Protein AF-A0A430RE82-F1 (afdb_monomer)

Solvent-accessible surface area (backbone atoms only — not comparable to full-atom values): 4189 Å² total; per-residue (Å²): 120,65,65,66,53,44,51,50,53,49,43,66,67,38,45,84,66,23,55,62,41,84,74,50,79,37,98,54,85,64,49,72,44,83,52,98,92,40,79,44,65,18,80,41,79,45,82,46,98,65,25,39,40,28,25,37,78,42,80,93,82,17,38,25,44,30,34,40,24,78,62,128

Sequence (72 aa):
MEFARVLKQAEERLRFLGEPHYSGLSDRPWPMVPWEGRMVRLAREMRVDGWSVWYEVLGREGVVLYALEARV

Nearest PDB structures (foldseek):
  2cjz-assembly1_A  TM=4.214E-01  e=2.240E-01  Homo sapiens
  5gm4-assembly3_C  TM=3.926E-01  e=2.653E+00  Aspergillus aculeatus
  2x9z-assembly1_A  TM=5.212E-01  e=7.726E+00  Streptococcus pneumoniae TIGR4
  2x9y-assembly1_A  TM=5.085E-01  e=7.726E+00  Streptococcus pneumoniae TIGR4

Mean predicted aligned error: 3.1 Å

pLDDT: 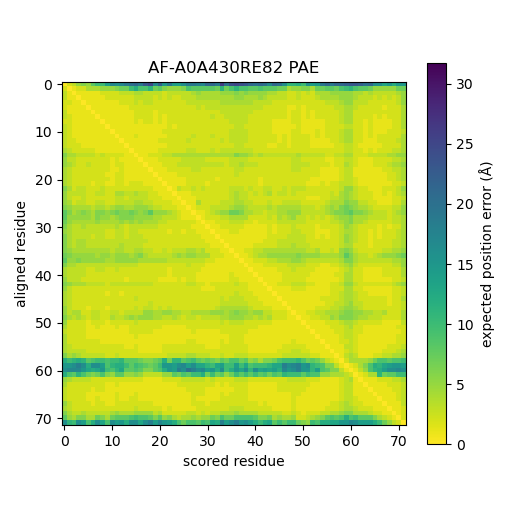mean 93.59, std 6.79, range [67.44, 98.31]

Secondary structure (DSSP, 8-state):
-HHHHHHHHHHHHHTTTS-EEEEEEESSSS-EEEETTEEEE--EEEEETTEEEEEEEETTTTEEEEEEEE--

Organism: Thermus scotoductus (NCBI:txid37636)

Structure (mmCIF, N/CA/C/O backbone):
data_AF-A0A430RE82-F1
#
_entry.id   AF-A0A430RE82-F1
#
loop_
_atom_site.group_PDB
_atom_site.id
_atom_site.type_symbol
_atom_site.label_atom_id
_atom_site.label_alt_id
_atom_site.label_comp_id
_atom_site.label_asym_id
_atom_site.label_entity_id
_atom_site.label_seq_id
_atom_site.pdbx_PDB_ins_code
_atom_site.Cartn_x
_atom_site.Cartn_y
_atom_site.Cartn_z
_atom_site.occupancy
_atom_site.B_iso_or_equiv
_atom_site.auth_seq_id
_atom_site.auth_com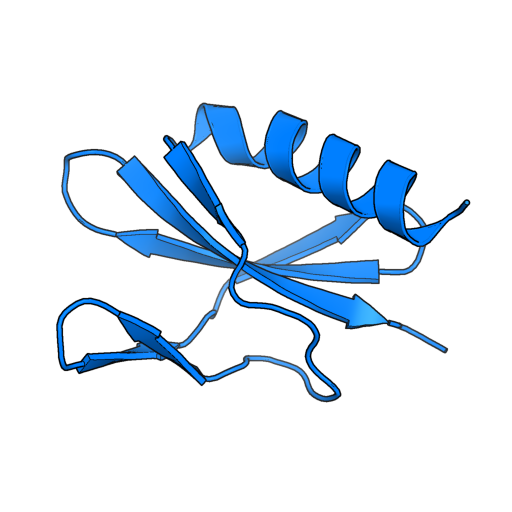p_id
_atom_site.auth_asym_id
_atom_site.auth_atom_id
_atom_site.pdbx_PDB_model_num
ATOM 1 N N . MET A 1 1 ? 10.790 7.307 -14.235 1.00 67.44 1 MET A N 1
ATOM 2 C CA . MET A 1 1 ? 9.445 7.656 -14.755 1.00 67.44 1 MET A CA 1
ATOM 3 C C . MET A 1 1 ? 8.425 6.537 -14.546 1.00 67.44 1 MET A C 1
ATOM 5 O O . MET A 1 1 ? 7.267 6.853 -14.321 1.00 67.44 1 MET A O 1
ATOM 9 N N . GLU A 1 2 ? 8.828 5.262 -14.547 1.00 85.94 2 GLU A N 1
ATOM 10 C CA . GLU A 1 2 ? 7.928 4.114 -14.338 1.00 85.94 2 GLU A CA 1
ATOM 11 C C . GLU A 1 2 ? 7.320 4.041 -12.925 1.00 85.94 2 GLU A C 1
ATOM 13 O O . GLU A 1 2 ? 6.103 3.975 -12.788 1.00 85.94 2 GLU A O 1
ATOM 18 N N . PHE A 1 3 ? 8.138 4.182 -11.875 1.00 88.19 3 PHE A N 1
ATOM 19 C CA . PHE A 1 3 ? 7.679 4.117 -10.479 1.00 88.19 3 PHE A CA 1
ATOM 20 C C . PHE A 1 3 ? 6.528 5.088 -10.157 1.00 88.19 3 PHE A C 1
ATOM 22 O O . PHE A 1 3 ? 5.508 4.678 -9.618 1.00 88.19 3 PHE A O 1
ATOM 29 N N . ALA A 1 4 ? 6.647 6.365 -10.535 1.00 92.19 4 ALA A N 1
ATOM 30 C CA . ALA A 1 4 ? 5.606 7.365 -10.268 1.00 92.19 4 ALA A CA 1
ATOM 31 C C . ALA A 1 4 ? 4.278 7.037 -10.974 1.00 92.19 4 ALA A C 1
ATOM 33 O O . ALA A 1 4 ? 3.200 7.304 -10.446 1.00 92.19 4 ALA A O 1
ATOM 34 N N . ARG A 1 5 ? 4.353 6.427 -12.163 1.00 94.50 5 ARG A N 1
ATOM 35 C CA . ARG A 1 5 ? 3.178 5.966 -12.904 1.00 94.50 5 ARG A CA 1
ATOM 36 C C . ARG A 1 5 ? 2.529 4.757 -12.226 1.00 94.50 5 ARG A C 1
ATOM 38 O O . ARG A 1 5 ? 1.303 4.709 -12.153 1.00 94.50 5 ARG A O 1
ATOM 45 N N . VAL A 1 6 ? 3.325 3.803 -11.747 1.00 94.94 6 VAL A N 1
ATOM 46 C CA . VAL A 1 6 ? 2.838 2.633 -10.997 1.00 94.94 6 VAL A CA 1
ATOM 47 C C . VAL A 1 6 ? 2.180 3.074 -9.696 1.00 94.94 6 VAL A C 1
ATOM 49 O O . VAL A 1 6 ? 1.065 2.650 -9.414 1.00 94.94 6 VAL A O 1
ATOM 52 N N . LEU A 1 7 ? 2.828 3.972 -8.949 1.00 96.12 7 LEU A N 1
ATOM 53 C CA . LEU A 1 7 ? 2.314 4.520 -7.696 1.00 96.12 7 LEU A CA 1
ATOM 54 C C . LEU A 1 7 ? 0.946 5.178 -7.904 1.00 96.12 7 LEU A C 1
ATOM 56 O O . LEU A 1 7 ? -0.022 4.808 -7.250 1.00 96.12 7 LEU A O 1
ATOM 60 N N . LYS A 1 8 ? 0.835 6.070 -8.896 1.00 97.12 8 LYS A N 1
ATOM 61 C CA . LYS A 1 8 ? -0.431 6.733 -9.227 1.00 97.12 8 LYS A CA 1
ATOM 62 C C . LYS A 1 8 ? -1.535 5.733 -9.593 1.00 97.12 8 LYS A C 1
ATOM 64 O O . LYS A 1 8 ? -2.650 5.846 -9.098 1.00 97.12 8 LYS A O 1
ATOM 69 N N . GLN A 1 9 ? -1.232 4.740 -10.431 1.00 97.00 9 GLN A N 1
ATOM 70 C CA . GLN A 1 9 ? -2.206 3.706 -10.801 1.00 97.00 9 GLN A CA 1
ATOM 71 C C . GLN A 1 9 ? -2.614 2.833 -9.611 1.00 97.00 9 GLN A C 1
ATOM 73 O O . GLN A 1 9 ? -3.774 2.432 -9.518 1.00 97.00 9 GLN A O 1
ATOM 78 N N . ALA A 1 10 ? -1.679 2.523 -8.712 1.00 97.00 10 ALA A N 1
ATOM 79 C CA . ALA A 1 10 ? -1.975 1.803 -7.483 1.00 97.00 10 ALA A CA 1
ATOM 80 C C . ALA A 1 10 ? -2.949 2.613 -6.617 1.00 97.00 10 ALA A C 1
ATOM 82 O O . ALA A 1 10 ? -3.987 2.086 -6.235 1.00 97.00 10 ALA A O 1
ATOM 83 N N . GLU A 1 11 ? -2.681 3.899 -6.386 1.00 97.31 11 GLU A N 1
ATOM 84 C CA . GLU A 1 11 ? -3.553 4.774 -5.592 1.00 97.31 11 GLU A CA 1
ATOM 85 C C . GLU A 1 11 ? -4.946 4.930 -6.202 1.00 97.31 11 GLU A C 1
ATOM 87 O O . GLU A 1 11 ? -5.940 4.794 -5.492 1.00 97.31 11 GLU A O 1
ATOM 92 N N . GLU A 1 12 ? -5.040 5.158 -7.515 1.00 97.06 12 GLU A N 1
ATOM 93 C CA . GLU A 1 12 ? -6.322 5.249 -8.227 1.00 97.06 12 GLU A CA 1
ATOM 94 C C . GLU A 1 12 ? -7.150 3.970 -8.061 1.00 97.06 12 GLU A C 1
ATOM 96 O O . GLU A 1 12 ? -8.355 4.031 -7.809 1.00 97.06 12 GLU A O 1
ATOM 101 N N . ARG A 1 13 ? -6.499 2.806 -8.149 1.00 96.00 13 ARG A N 1
ATOM 102 C CA . ARG A 1 13 ? -7.153 1.506 -7.975 1.00 96.00 13 ARG A CA 1
ATOM 103 C C . ARG A 1 13 ? -7.434 1.152 -6.522 1.00 96.00 13 ARG A C 1
ATOM 105 O O . ARG A 1 13 ? -8.330 0.360 -6.294 1.00 96.00 13 ARG A O 1
ATOM 112 N N . LEU A 1 14 ? -6.702 1.669 -5.540 1.00 96.81 14 LEU A N 1
ATOM 113 C CA . LEU A 1 14 ? -6.964 1.382 -4.124 1.00 96.81 14 LEU A CA 1
ATOM 114 C C . LEU A 1 14 ? -8.015 2.324 -3.529 1.00 96.81 14 LEU A C 1
ATOM 116 O O . LEU A 1 14 ? -8.692 1.945 -2.578 1.00 96.81 14 LEU A O 1
ATOM 120 N N . ARG A 1 15 ? -8.231 3.496 -4.137 1.00 95.81 15 ARG A N 1
ATOM 121 C CA . ARG A 1 15 ? -9.173 4.514 -3.652 1.00 95.81 15 ARG A CA 1
ATOM 122 C C . ARG A 1 15 ? -10.618 4.024 -3.492 1.00 95.81 15 ARG A C 1
ATOM 124 O O . ARG A 1 15 ? -11.353 4.571 -2.678 1.00 95.81 15 ARG A O 1
ATOM 131 N N . PHE A 1 16 ? -11.043 2.993 -4.231 1.00 92.62 16 PHE A N 1
ATOM 132 C CA . PHE A 1 16 ? -12.385 2.414 -4.049 1.00 92.62 16 PHE A CA 1
ATOM 133 C C . PHE A 1 16 ? -12.531 1.629 -2.735 1.00 92.62 16 PHE A C 1
ATOM 135 O O . PHE A 1 16 ? -13.649 1.432 -2.266 1.00 92.62 16 PHE A O 1
ATOM 142 N N . LEU A 1 17 ? -11.420 1.145 -2.171 1.00 93.75 17 LEU A N 1
ATOM 143 C CA . LEU A 1 17 ? -11.374 0.416 -0.899 1.00 93.75 17 LEU A CA 1
ATOM 144 C C . LEU A 1 17 ? -11.258 1.371 0.299 1.00 93.75 17 LEU A C 1
ATOM 146 O O . LEU A 1 17 ? -11.623 0.995 1.412 1.00 93.75 17 LEU A O 1
ATOM 150 N N . GLY A 1 18 ? -10.792 2.591 0.030 1.00 95.56 18 GLY A N 1
ATOM 151 C CA . GLY A 1 18 ? -10.754 3.763 0.897 1.00 95.56 18 GLY A CA 1
ATOM 152 C C . GLY A 1 18 ? -9.420 4.504 0.749 1.00 95.56 18 GLY A C 1
ATOM 153 O O . GLY A 1 18 ? -8.844 4.474 -0.337 1.00 95.56 18 GLY A O 1
ATOM 154 N N . GLU A 1 19 ? -8.943 5.217 1.772 1.00 96.62 19 GLU A N 1
ATOM 155 C CA . GLU A 1 19 ? -7.807 6.142 1.620 1.00 96.62 19 GLU A CA 1
ATOM 156 C C . GLU A 1 19 ? -6.462 5.396 1.511 1.00 96.62 19 GLU A C 1
ATOM 158 O O . GLU A 1 19 ? -6.068 4.713 2.460 1.00 96.62 19 GLU A O 1
ATOM 163 N N . PRO A 1 20 ? -5.734 5.494 0.383 1.00 97.44 20 PRO A N 1
ATOM 164 C CA . PRO A 1 20 ? -4.480 4.778 0.197 1.00 97.44 20 PRO A CA 1
ATOM 165 C C . PRO A 1 20 ? -3.310 5.441 0.937 1.00 97.44 20 PRO A C 1
ATOM 167 O O . PRO A 1 20 ? -3.020 6.618 0.756 1.00 97.44 20 PRO A O 1
ATOM 170 N N . HIS A 1 21 ? -2.564 4.646 1.703 1.00 97.06 21 HIS A N 1
ATOM 171 C CA . HIS A 1 21 ? -1.365 5.062 2.427 1.00 97.06 21 HIS A CA 1
ATOM 172 C C . HIS A 1 21 ? -0.152 4.244 1.989 1.00 97.06 21 HIS A C 1
ATOM 174 O O . HIS A 1 21 ? -0.017 3.052 2.291 1.00 97.06 21 HIS A O 1
ATOM 180 N N . TYR A 1 22 ? 0.757 4.914 1.286 1.00 96.81 22 TYR A N 1
ATOM 181 C CA . TYR A 1 22 ? 1.978 4.295 0.800 1.00 96.81 22 TYR A CA 1
ATOM 182 C C . TYR A 1 22 ? 2.973 4.051 1.937 1.00 96.81 22 TYR A C 1
ATOM 184 O O . TYR A 1 22 ? 3.357 4.970 2.655 1.00 96.81 22 TYR A O 1
ATOM 192 N N . SER A 1 23 ? 3.419 2.804 2.067 1.00 96.00 23 SER A N 1
ATOM 193 C CA . SER A 1 23 ? 4.339 2.335 3.111 1.00 96.00 23 SER A CA 1
ATOM 194 C C . SER A 1 23 ? 5.763 2.085 2.598 1.00 96.00 23 SER A C 1
ATOM 196 O O . SER A 1 23 ? 6.622 1.661 3.368 1.00 96.00 23 SER A O 1
ATOM 198 N N . GLY A 1 24 ? 6.032 2.347 1.314 1.00 95.88 24 GLY A N 1
ATOM 199 C CA . GLY A 1 24 ? 7.355 2.192 0.710 1.00 95.88 24 GLY A CA 1
ATOM 200 C C . GLY A 1 24 ? 7.496 0.9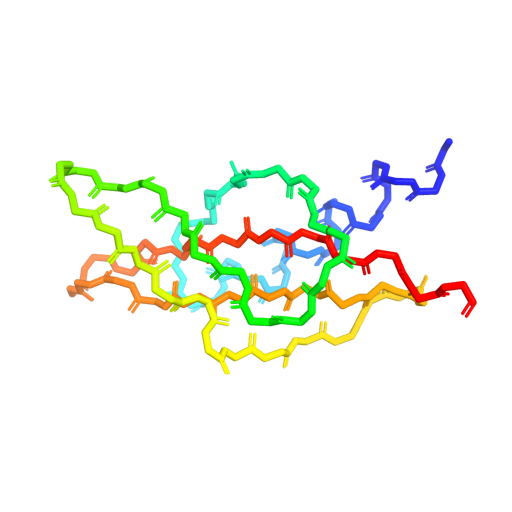90 -0.225 1.00 95.88 24 GLY A C 1
ATOM 201 O O . GLY A 1 24 ? 6.524 0.351 -0.638 1.00 95.88 24 GLY A O 1
ATOM 202 N N . LEU A 1 25 ? 8.749 0.715 -0.585 1.00 95.94 25 LEU A N 1
ATOM 203 C CA . LEU A 1 25 ? 9.130 -0.409 -1.435 1.00 95.94 25 LEU A CA 1
ATOM 204 C C . LEU A 1 25 ? 9.350 -1.670 -0.596 1.00 95.94 25 LEU A C 1
ATOM 206 O O . LEU A 1 25 ? 9.833 -1.597 0.534 1.00 95.94 25 LEU A O 1
ATOM 210 N N . SER A 1 26 ? 9.043 -2.825 -1.176 1.00 94.06 26 SER A N 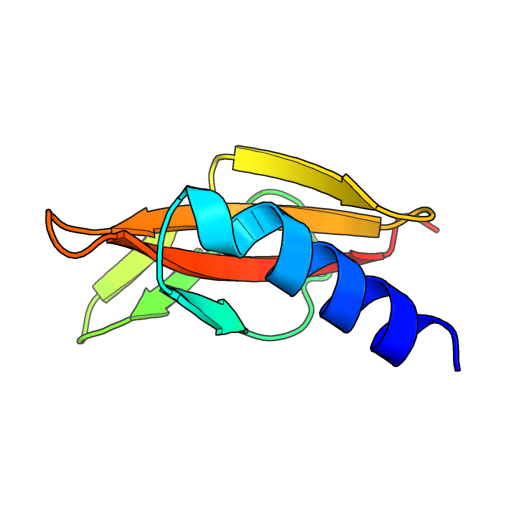1
ATOM 211 C CA . SER A 1 26 ? 9.351 -4.136 -0.624 1.00 94.06 26 SER A CA 1
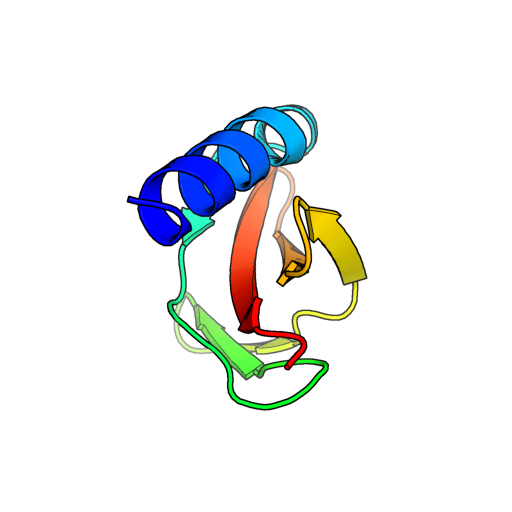ATOM 212 C C . SER A 1 26 ? 10.174 -4.958 -1.609 1.00 94.06 26 SER A C 1
ATOM 214 O O . SER A 1 26 ? 9.956 -4.922 -2.815 1.00 94.06 26 SER A O 1
ATOM 216 N N . ASP A 1 27 ? 11.123 -5.708 -1.071 1.00 92.88 27 ASP A N 1
ATOM 217 C CA . ASP A 1 27 ? 11.973 -6.675 -1.763 1.00 92.88 27 ASP A CA 1
ATOM 218 C C . ASP A 1 27 ? 11.436 -8.114 -1.665 1.00 92.88 27 ASP A C 1
ATOM 220 O O . ASP A 1 27 ? 12.111 -9.059 -2.074 1.00 92.88 27 ASP A O 1
ATOM 224 N N . ARG A 1 28 ? 10.244 -8.299 -1.080 1.00 90.19 28 ARG A N 1
ATOM 225 C CA . ARG A 1 28 ? 9.654 -9.613 -0.815 1.00 90.19 28 ARG A CA 1
ATOM 226 C C . ARG A 1 28 ? 8.124 -9.583 -0.847 1.00 90.19 28 ARG A C 1
ATOM 228 O O . ARG A 1 28 ? 7.519 -8.557 -0.532 1.00 90.19 28 ARG A O 1
ATOM 235 N N . PRO A 1 29 ? 7.479 -10.728 -1.113 1.00 92.44 29 PRO A N 1
ATOM 236 C CA . PRO A 1 29 ? 6.033 -10.837 -1.017 1.00 92.44 29 PRO A CA 1
ATOM 237 C C . PRO A 1 29 ? 5.550 -10.738 0.437 1.00 92.44 29 PRO A C 1
ATOM 239 O O . PRO A 1 29 ? 6.256 -11.105 1.381 1.00 92.44 29 PRO A O 1
ATOM 242 N N . TRP A 1 30 ? 4.303 -10.293 0.608 1.00 93.19 30 TRP A N 1
ATOM 243 C CA . TRP A 1 30 ? 3.620 -10.144 1.903 1.00 93.19 30 TRP A CA 1
ATOM 244 C C . TRP A 1 30 ? 4.370 -9.294 2.953 1.00 93.19 30 TRP A C 1
ATOM 246 O O . TRP A 1 30 ? 4.613 -9.774 4.069 1.00 93.19 30 TRP A O 1
ATOM 256 N N . PRO A 1 31 ? 4.731 -8.036 2.643 1.00 96.56 31 PRO A N 1
ATOM 257 C CA . PRO A 1 31 ? 5.429 -7.165 3.581 1.00 96.56 31 PRO A CA 1
ATOM 258 C C . PRO A 1 31 ? 4.647 -6.928 4.880 1.00 96.56 31 PRO A C 1
ATOM 260 O O . PRO A 1 31 ? 3.416 -6.867 4.906 1.00 96.56 31 PRO A O 1
ATOM 263 N N . MET A 1 32 ? 5.402 -6.755 5.966 1.00 97.50 32 MET A N 1
ATOM 264 C CA . MET A 1 32 ? 4.909 -6.292 7.262 1.00 97.50 32 MET A CA 1
ATOM 265 C C . MET A 1 32 ? 5.266 -4.814 7.416 1.00 97.50 32 MET A C 1
ATOM 267 O O . MET A 1 32 ? 6.448 -4.477 7.366 1.00 97.50 32 MET A O 1
ATOM 271 N N . VAL A 1 33 ? 4.275 -3.948 7.627 1.00 96.31 33 VAL A N 1
ATOM 272 C CA . VAL A 1 33 ? 4.464 -2.490 7.720 1.00 96.31 33 VAL A CA 1
ATOM 273 C C . VAL A 1 33 ? 3.995 -1.952 9.076 1.00 96.31 33 VAL A C 1
ATOM 275 O O . VAL A 1 33 ? 3.027 -2.481 9.633 1.00 96.31 33 VAL A O 1
ATOM 278 N N . PRO A 1 34 ? 4.665 -0.938 9.650 1.00 95.31 34 PRO A N 1
ATOM 279 C CA . PRO A 1 34 ? 4.221 -0.315 10.891 1.00 95.31 34 PRO A CA 1
ATOM 280 C C . PRO A 1 34 ? 3.009 0.596 10.647 1.00 95.31 34 PRO A C 1
ATOM 282 O O . PRO A 1 34 ? 3.006 1.402 9.720 1.00 95.31 34 PRO A O 1
ATOM 285 N N . TRP A 1 35 ? 1.999 0.507 11.511 1.00 94.31 35 TRP A N 1
ATOM 286 C CA . TRP A 1 35 ? 0.833 1.391 11.509 1.00 94.31 35 TRP A CA 1
ATOM 287 C C . TRP A 1 35 ? 0.258 1.522 12.915 1.00 94.31 35 TRP A C 1
ATOM 289 O O . TRP A 1 35 ? -0.011 0.505 13.547 1.00 94.31 35 TRP A O 1
ATOM 299 N N . GLU A 1 36 ? 0.074 2.750 13.408 1.00 93.25 36 GLU A N 1
ATOM 300 C CA . GLU A 1 36 ? -0.546 3.038 14.718 1.00 93.25 36 GLU A CA 1
ATOM 301 C C . GLU A 1 36 ? -0.034 2.144 15.868 1.00 93.25 36 GLU A C 1
ATOM 303 O O . GLU A 1 36 ? -0.795 1.589 16.657 1.00 93.25 36 GLU A O 1
ATOM 308 N N . GLY A 1 37 ? 1.287 1.956 15.944 1.00 94.50 37 GLY A N 1
ATOM 309 C CA . GLY A 1 37 ? 1.924 1.174 17.010 1.00 94.50 37 GLY A CA 1
ATOM 310 C C . GLY A 1 37 ? 1.827 -0.350 16.865 1.00 94.50 37 GLY A C 1
ATOM 311 O O . GLY A 1 37 ? 2.277 -1.065 17.759 1.00 94.50 37 GLY A O 1
ATOM 312 N N . ARG A 1 38 ? 1.296 -0.872 15.752 1.00 93.88 38 ARG A N 1
ATOM 313 C CA . ARG A 1 38 ? 1.274 -2.310 15.440 1.00 93.88 38 ARG A CA 1
ATOM 314 C C . ARG A 1 38 ? 1.929 -2.620 14.097 1.00 93.88 38 ARG A C 1
ATOM 316 O O . ARG A 1 38 ? 2.092 -1.749 13.248 1.00 93.88 38 ARG A O 1
ATOM 323 N N . MET A 1 39 ? 2.263 -3.890 13.894 1.00 96.75 39 MET A N 1
ATOM 324 C CA . MET A 1 39 ? 2.711 -4.398 12.598 1.00 96.75 39 MET A CA 1
ATOM 325 C C . MET A 1 39 ? 1.526 -4.981 11.830 1.00 96.75 39 MET A C 1
ATOM 327 O O . MET A 1 39 ? 0.799 -5.827 12.353 1.00 96.75 39 MET A O 1
ATOM 331 N N . VAL A 1 40 ? 1.345 -4.549 10.586 1.00 96.62 40 VAL A N 1
ATOM 332 C CA . VAL A 1 40 ? 0.266 -4.99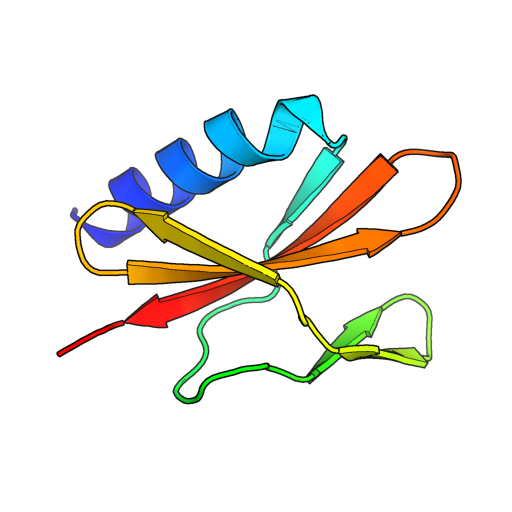0 9.698 1.00 96.62 40 VAL A CA 1
ATOM 333 C C . VAL A 1 40 ? 0.855 -5.797 8.554 1.00 96.62 40 VAL A C 1
ATOM 335 O O . VAL A 1 40 ? 1.780 -5.346 7.883 1.00 96.62 40 VAL A O 1
ATOM 338 N N . ARG A 1 41 ? 0.300 -6.987 8.314 1.00 97.56 41 ARG A N 1
ATOM 339 C CA . ARG A 1 41 ? 0.641 -7.798 7.146 1.00 97.56 41 ARG A CA 1
ATOM 340 C C . ARG A 1 41 ? -0.160 -7.331 5.940 1.00 97.56 41 ARG A C 1
ATOM 342 O O . ARG A 1 41 ? -1.385 -7.367 5.982 1.00 97.56 41 ARG A O 1
ATOM 349 N N . LEU A 1 42 ? 0.523 -6.981 4.857 1.00 97.88 42 LEU A N 1
ATOM 350 C CA . LEU A 1 42 ? -0.106 -6.697 3.570 1.00 97.88 42 LEU A CA 1
ATOM 351 C C . LEU A 1 42 ? -0.378 -8.027 2.852 1.00 97.88 42 LEU A C 1
ATOM 353 O O . LEU A 1 42 ? 0.487 -8.575 2.170 1.00 97.88 42 LEU A O 1
ATOM 357 N N . ALA A 1 43 ? -1.550 -8.614 3.105 1.00 96.19 43 ALA A N 1
ATOM 358 C CA . ALA A 1 43 ? -1.863 -9.989 2.709 1.00 96.19 43 ALA A CA 1
ATOM 359 C C . ALA A 1 43 ? -2.470 -10.117 1.303 1.00 96.19 43 ALA A C 1
ATOM 361 O O . ALA A 1 43 ? -2.531 -11.227 0.769 1.00 96.19 43 ALA A O 1
ATOM 362 N N . ARG A 1 44 ? -2.917 -9.010 0.701 1.00 97.19 44 ARG A N 1
ATOM 363 C CA . ARG A 1 44 ? -3.567 -8.995 -0.616 1.00 97.19 44 ARG A CA 1
ATOM 364 C C . ARG A 1 44 ? -2.612 -8.469 -1.673 1.00 97.19 44 ARG A C 1
ATOM 366 O O . ARG A 1 44 ? -1.817 -7.580 -1.392 1.00 97.19 44 ARG A O 1
ATOM 373 N N . GLU A 1 45 ? -2.718 -9.005 -2.883 1.00 97.75 45 GLU A N 1
ATOM 374 C CA . GLU A 1 45 ? -1.908 -8.598 -4.031 1.00 97.75 45 GLU A CA 1
ATOM 375 C C . GLU A 1 45 ? -2.798 -8.009 -5.128 1.00 97.75 45 GLU A C 1
ATOM 377 O O . GLU A 1 45 ? -3.835 -8.575 -5.474 1.00 97.75 45 GLU A O 1
ATOM 382 N N . MET A 1 46 ? -2.343 -6.920 -5.738 1.00 96.56 46 MET A N 1
ATOM 383 C CA . MET A 1 46 ? -2.809 -6.448 -7.038 1.00 96.56 46 MET A CA 1
ATOM 384 C C . MET A 1 46 ? -1.605 -6.222 -7.954 1.00 96.56 46 MET A C 1
ATOM 386 O O . MET A 1 46 ? -0.585 -5.705 -7.515 1.00 96.56 46 MET A O 1
ATOM 390 N N . ARG A 1 47 ? -1.719 -6.562 -9.243 1.00 96.06 47 ARG A N 1
ATOM 391 C CA . ARG A 1 47 ? -0.648 -6.330 -10.225 1.00 96.06 47 ARG A CA 1
ATOM 392 C C . ARG A 1 47 ? -0.874 -5.053 -11.030 1.00 96.06 47 ARG A C 1
ATOM 394 O O . ARG A 1 47 ? -1.973 -4.824 -11.545 1.00 96.06 47 ARG A O 1
ATOM 401 N N . VAL A 1 48 ? 0.174 -4.243 -11.158 1.00 95.00 48 VAL A N 1
ATOM 402 C CA . VAL A 1 48 ? 0.173 -2.972 -11.901 1.00 95.00 48 VAL A CA 1
ATOM 403 C C . VAL A 1 48 ? 1.484 -2.842 -12.666 1.00 95.00 48 VAL A C 1
ATOM 405 O O . VAL A 1 48 ? 2.530 -2.757 -12.041 1.00 95.00 48 VAL A O 1
ATOM 408 N N . ASP A 1 49 ? 1.432 -2.828 -14.002 1.00 92.69 49 ASP A N 1
ATOM 409 C CA . ASP A 1 49 ? 2.581 -2.566 -14.889 1.00 92.69 49 ASP A CA 1
ATOM 410 C C . ASP A 1 49 ? 3.885 -3.297 -14.489 1.00 92.69 49 ASP A C 1
ATOM 412 O O . ASP A 1 49 ? 4.949 -2.697 -14.461 1.00 92.69 49 ASP A O 1
ATOM 416 N N . GLY A 1 50 ? 3.816 -4.593 -14.159 1.00 91.75 50 GLY A N 1
ATOM 417 C CA . GLY A 1 50 ? 4.996 -5.382 -13.756 1.00 91.75 50 GLY A CA 1
ATOM 418 C C . GLY A 1 50 ? 5.364 -5.293 -12.268 1.00 91.75 50 GLY A C 1
ATOM 419 O O . GLY A 1 50 ? 6.349 -5.878 -11.839 1.00 91.75 50 GLY A O 1
ATOM 420 N N . TRP A 1 51 ? 4.554 -4.619 -11.455 1.00 95.88 51 TRP A N 1
ATOM 421 C CA . TRP A 1 51 ? 4.738 -4.504 -10.010 1.00 95.88 51 TRP A CA 1
ATOM 422 C C . TRP A 1 51 ? 3.642 -5.241 -9.252 1.00 95.88 51 TRP A C 1
ATOM 424 O O . TRP A 1 51 ? 2.486 -5.298 -9.690 1.00 95.88 51 TRP A O 1
ATOM 434 N N . SER A 1 52 ? 3.995 -5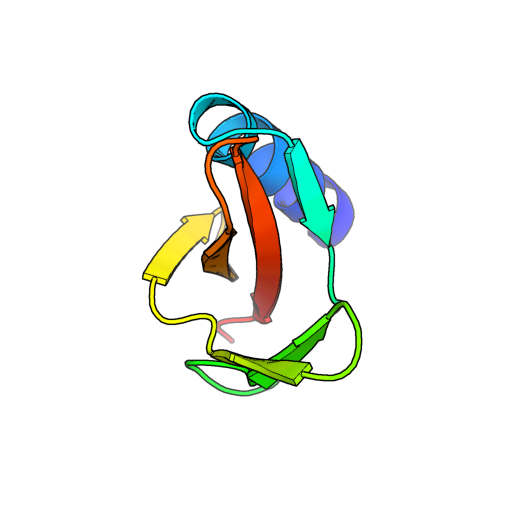.754 -8.078 1.00 97.38 52 SER A N 1
ATOM 435 C CA . SER A 1 52 ? 3.028 -6.194 -7.080 1.00 97.38 52 SER A CA 1
ATOM 436 C C . SER A 1 52 ? 2.756 -5.059 -6.102 1.00 97.38 52 SER A C 1
ATOM 438 O O . SER A 1 52 ? 3.647 -4.565 -5.418 1.00 97.38 52 SER A O 1
ATOM 440 N N . VAL A 1 53 ? 1.495 -4.654 -6.038 1.00 97.69 53 VAL A N 1
ATOM 441 C CA . VAL A 1 53 ? 0.940 -3.773 -5.016 1.00 97.69 53 VAL A CA 1
ATOM 442 C C . VAL A 1 53 ? 0.401 -4.671 -3.912 1.00 97.69 53 VAL A C 1
ATOM 444 O O . VAL A 1 53 ? -0.678 -5.255 -4.045 1.00 97.69 53 VAL A O 1
ATOM 447 N N . TRP A 1 54 ? 1.166 -4.820 -2.838 1.00 98.25 54 TRP A N 1
ATOM 448 C CA . TRP A 1 54 ? 0.701 -5.510 -1.642 1.00 98.25 54 TRP A CA 1
ATOM 449 C C . TRP A 1 54 ? -0.115 -4.545 -0.807 1.00 98.25 54 TRP A C 1
ATOM 451 O O . TRP A 1 54 ? 0.350 -3.435 -0.565 1.00 98.25 54 TRP A O 1
ATOM 461 N N . TYR A 1 55 ? -1.302 -4.941 -0.357 1.00 98.06 55 TYR A N 1
ATOM 462 C CA . TYR A 1 55 ? -2.159 -4.054 0.421 1.00 98.06 55 TYR A CA 1
ATOM 463 C C . TYR A 1 55 ? -2.982 -4.776 1.491 1.00 98.06 55 TYR A C 1
ATOM 465 O O . TYR A 1 55 ? -3.182 -5.993 1.444 1.00 98.06 55 TYR A O 1
ATOM 473 N N . GLU A 1 56 ? -3.469 -4.004 2.459 1.00 97.44 56 GLU A N 1
ATOM 474 C CA . GLU A 1 56 ? -4.495 -4.421 3.413 1.00 97.44 56 GLU A CA 1
ATOM 475 C C . GLU A 1 56 ? -5.416 -3.246 3.751 1.00 97.44 56 GLU A C 1
ATOM 477 O O . GLU A 1 56 ? -4.973 -2.100 3.820 1.00 97.44 56 GLU A O 1
ATOM 482 N N . VAL A 1 57 ? -6.700 -3.542 3.962 1.00 95.94 57 VAL A N 1
ATOM 483 C CA . VAL A 1 57 ? -7.713 -2.539 4.315 1.00 95.94 57 VAL A CA 1
ATOM 484 C C . VAL A 1 57 ? -7.957 -2.580 5.821 1.00 95.94 57 VAL A C 1
ATOM 486 O O . VAL A 1 57 ? -8.267 -3.631 6.384 1.00 95.94 57 VAL A O 1
ATOM 489 N N . LEU A 1 58 ? -7.815 -1.435 6.482 1.00 94.06 58 LEU A N 1
ATOM 490 C CA . LEU A 1 58 ? -7.899 -1.273 7.924 1.00 94.06 58 LEU A CA 1
ATOM 491 C C . LEU A 1 58 ? -9.148 -0.497 8.349 1.00 94.06 58 LEU A C 1
ATOM 493 O O . LEU A 1 58 ? -9.478 0.556 7.805 1.00 94.06 58 LEU A O 1
ATOM 497 N N . GLY A 1 59 ? -9.782 -0.992 9.416 1.00 84.88 59 GLY A N 1
ATOM 498 C CA . GLY A 1 59 ? -10.884 -0.312 10.097 1.00 84.88 59 GLY A CA 1
ATOM 499 C C . GLY A 1 59 ? -12.168 -0.204 9.267 1.00 84.88 59 GLY A C 1
ATOM 500 O O . GLY A 1 59 ? -12.273 -0.733 8.164 1.00 84.88 59 GLY A O 1
ATOM 501 N N . ARG A 1 60 ? -13.174 0.479 9.829 1.00 67.56 60 ARG A N 1
ATOM 502 C CA . ARG A 1 60 ? -14.410 0.847 9.108 1.00 67.56 60 ARG A CA 1
ATOM 503 C C . ARG A 1 60 ? -14.239 2.090 8.228 1.00 67.56 60 ARG A C 1
ATOM 505 O O . ARG A 1 60 ? -15.053 2.296 7.339 1.00 67.56 60 ARG A O 1
ATOM 512 N N . GLU A 1 61 ? -13.204 2.889 8.482 1.00 68.38 61 GLU A N 1
ATOM 513 C CA . GLU A 1 61 ? -12.916 4.139 7.761 1.00 68.38 61 GLU A CA 1
ATOM 514 C C . GLU A 1 61 ? -12.204 3.915 6.416 1.00 68.38 61 GLU A C 1
ATOM 516 O O . GLU A 1 61 ? -12.076 4.848 5.631 1.00 68.38 61 GLU A O 1
ATOM 521 N N . GLY A 1 62 ? -11.794 2.676 6.112 1.00 87.94 62 GLY A N 1
ATOM 522 C CA . GLY A 1 62 ? -11.303 2.300 4.785 1.00 87.94 62 GLY A CA 1
ATOM 523 C C . GLY A 1 62 ? -9.843 2.663 4.513 1.00 87.94 62 GLY A C 1
ATOM 524 O O . GLY A 1 62 ? -9.455 2.769 3.362 1.00 87.94 62 GLY A O 1
ATOM 525 N N . VAL A 1 63 ? -8.995 2.845 5.526 1.00 95.50 63 VAL A N 1
ATOM 526 C CA . VAL A 1 63 ? -7.559 3.081 5.286 1.00 95.50 63 VAL A CA 1
ATOM 527 C C . VAL A 1 63 ? -6.951 1.884 4.554 1.00 95.50 63 VAL A C 1
ATOM 529 O O . VAL A 1 63 ? -7.082 0.750 5.006 1.00 95.50 63 VAL A O 1
ATOM 532 N N . VAL A 1 64 ? -6.250 2.118 3.450 1.00 97.69 64 VAL A N 1
ATOM 533 C CA . VAL A 1 64 ? -5.608 1.072 2.651 1.00 97.69 64 VAL A CA 1
ATOM 534 C C . VAL A 1 64 ? -4.102 1.225 2.736 1.00 97.69 64 VAL A C 1
ATOM 536 O O . VAL A 1 64 ? -3.505 2.038 2.033 1.00 97.69 64 VAL A O 1
ATOM 539 N N . LEU A 1 65 ? -3.461 0.426 3.584 1.00 97.75 65 LEU A N 1
ATOM 540 C CA . LEU A 1 65 ? -2.002 0.387 3.611 1.00 97.75 65 LEU A CA 1
ATOM 541 C C . LEU A 1 65 ? -1.508 -0.379 2.405 1.00 97.75 65 LEU A C 1
ATOM 543 O O . LEU A 1 65 ? -2.037 -1.453 2.114 1.00 97.75 65 LEU A O 1
ATOM 547 N N . TYR A 1 66 ? -0.482 0.135 1.735 1.00 98.31 66 TYR A N 1
ATOM 548 C CA . TYR A 1 66 ? 0.106 -0.582 0.618 1.00 98.31 66 TYR A CA 1
ATOM 549 C C . TYR A 1 66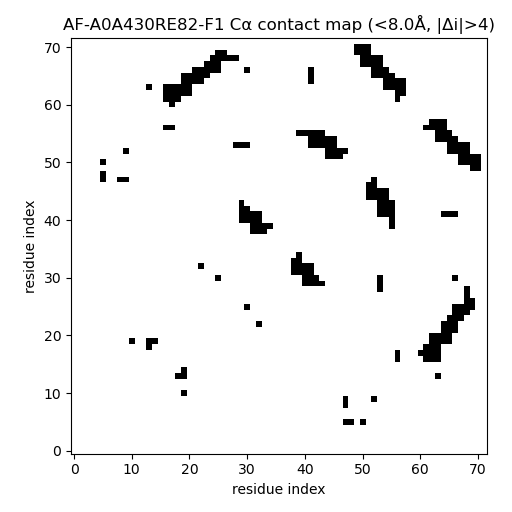 ? 1.609 -0.360 0.466 1.00 98.31 66 TYR A C 1
ATOM 551 O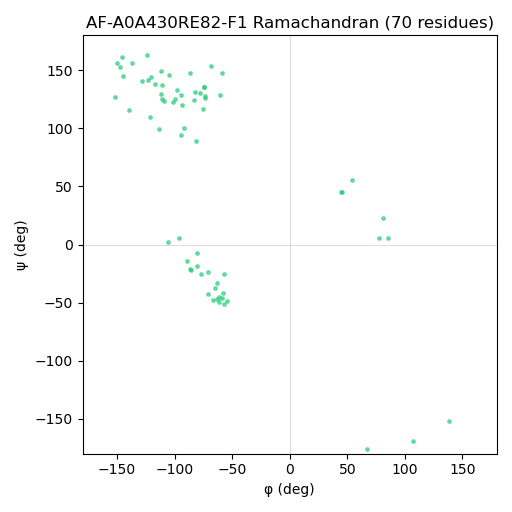 O . TYR A 1 66 ? 2.150 0.675 0.848 1.00 98.31 66 TYR A O 1
ATOM 559 N N . ALA A 1 67 ? 2.280 -1.348 -0.115 1.00 98.00 67 ALA A N 1
ATOM 560 C CA . ALA A 1 67 ? 3.694 -1.319 -0.467 1.00 98.00 67 ALA A CA 1
ATOM 561 C C . ALA A 1 67 ? 3.896 -1.915 -1.864 1.00 98.00 67 ALA A C 1
ATOM 563 O O . ALA A 1 67 ? 3.079 -2.707 -2.341 1.00 98.00 67 ALA A O 1
ATOM 564 N N . LEU A 1 68 ? 4.987 -1.526 -2.522 1.00 97.06 68 LEU A N 1
ATOM 565 C CA . LEU A 1 68 ? 5.281 -1.922 -3.899 1.00 97.06 68 LEU A CA 1
ATOM 566 C C . LEU A 1 68 ? 6.481 -2.867 -3.959 1.00 97.06 68 LEU A C 1
ATOM 568 O O . LEU A 1 68 ? 7.561 -2.521 -3.496 1.00 97.06 68 LEU A O 1
ATOM 572 N N . GLU A 1 69 ? 6.299 -4.027 -4.577 1.00 96.31 69 GLU A N 1
ATOM 573 C CA . GLU A 1 69 ? 7.356 -4.987 -4.901 1.00 96.31 69 GLU A CA 1
ATOM 574 C C . GLU A 1 69 ? 7.589 -4.990 -6.417 1.00 96.31 69 GLU A C 1
ATOM 576 O O . GLU A 1 69 ? 6.658 -5.214 -7.199 1.00 96.31 69 GLU A O 1
ATOM 581 N N . ALA A 1 70 ? 8.830 -4.739 -6.838 1.00 92.19 70 ALA A N 1
ATOM 582 C CA . ALA A 1 70 ? 9.220 -4.867 -8.239 1.00 92.19 70 ALA A CA 1
ATOM 583 C C . ALA A 1 70 ? 9.324 -6.352 -8.609 1.00 92.19 70 ALA A C 1
ATOM 585 O O . ALA A 1 70 ? 10.036 -7.105 -7.943 1.00 92.19 70 ALA A O 1
ATOM 586 N N . ARG A 1 71 ? 8.654 -6.780 -9.683 1.00 84.06 71 ARG A N 1
ATOM 587 C CA . ARG A 1 71 ? 8.864 -8.113 -10.259 1.00 84.06 71 ARG A CA 1
ATOM 588 C C . ARG A 1 71 ? 9.897 -7.958 -11.375 1.00 84.06 71 ARG A C 1
ATOM 590 O O . ARG A 1 71 ? 9.547 -7.553 -12.480 1.00 84.06 71 ARG A O 1
ATOM 597 N N . VAL A 1 72 ? 11.167 -8.181 -11.040 1.00 71.00 72 VAL A N 1
ATOM 598 C CA . VAL A 1 72 ? 12.252 -8.330 -12.029 1.00 71.00 72 VAL A CA 1
ATOM 599 C C . VAL A 1 72 ? 12.116 -9.631 -12.808 1.00 71.00 72 VAL A C 1
ATOM 601 O O . VAL A 1 72 ? 11.649 -10.629 -12.213 1.00 71.00 72 VAL A O 1
#

Foldseek 3Di:
DVVVVQVVVLQVVLCVLHHEDEQEADQDPFDWGDDPNDTDTQNDWDDDPQKTWRWDFDDPRRYIYTYIYHRD

Radius of gyration: 11.35 Å; Cα contacts (8 Å, |Δi|>4): 132; chains: 1; bounding box: 27×18×32 Å